Protein AF-A0A2S2PN43-F1 (afdb_monomer_lite)

Sequence (149 aa):
ACEKRSERAWRSDVCSSDSLYLKQSNGLVVVVMGSSSDESFGKKIANYTQNVMGINTEIRIGSAHKSTEFVLKMIDKYEGLSVPVVIIAVAGRSNGLGPVIAGYTNLPVINCPPLNATNVNMDIWSSLNVPSGNKKYFNIIYLYCIHVI

InterPro domains:
  IPR000031 PurE domain [PF00731] (29-133)
  IPR000031 PurE domain [SM01001] (27-148)

Structure (mmCIF, N/CA/C/O backbone):
data_AF-A0A2S2PN43-F1
#
_entry.id   AF-A0A2S2PN43-F1
#
loop_
_atom_site.group_PDB
_atom_site.id
_atom_site.type_symbol
_atom_site.label_atom_id
_atom_site.label_alt_id
_atom_site.label_comp_id
_atom_site.label_asym_id
_atom_site.label_entity_id
_atom_site.label_seq_id
_atom_site.pdbx_PDB_ins_code
_atom_site.Cartn_x
_atom_site.Cartn_y
_atom_site.Cartn_z
_atom_site.occupancy
_atom_site.B_iso_or_equiv
_atom_site.auth_seq_id
_atom_site.auth_comp_id
_atom_site.auth_asym_id
_atom_site.auth_atom_id
_atom_site.pdbx_PDB_model_num
ATOM 1 N N . ALA A 1 1 ? -40.778 24.380 16.908 1.00 32.25 1 ALA A N 1
ATOM 2 C CA . ALA A 1 1 ? -41.470 24.360 15.605 1.00 32.25 1 ALA A CA 1
ATOM 3 C C . ALA A 1 1 ? -40.521 24.922 14.555 1.00 32.25 1 ALA A C 1
ATOM 5 O O . ALA A 1 1 ? -39.752 25.818 14.870 1.00 32.25 1 ALA A O 1
ATOM 6 N N . CYS A 1 2 ? -40.498 24.301 13.381 1.00 31.81 2 CYS A N 1
ATOM 7 C CA . CYS A 1 2 ? -39.583 24.561 12.272 1.00 31.81 2 CYS A CA 1
ATOM 8 C C . CYS A 1 2 ? -39.928 25.891 11.575 1.00 31.81 2 CYS A C 1
ATOM 10 O O . CYS A 1 2 ? -41.084 26.073 11.205 1.00 31.81 2 CYS A O 1
ATOM 12 N N . GLU A 1 3 ? -38.955 26.781 11.348 1.00 29.77 3 GLU A N 1
ATOM 13 C CA . GLU A 1 3 ? -39.144 27.961 10.491 1.00 29.77 3 GLU A CA 1
ATOM 14 C C . GLU A 1 3 ? -38.057 28.001 9.399 1.00 29.77 3 GLU A C 1
ATOM 16 O O . GLU A 1 3 ? -36.893 28.306 9.634 1.00 29.77 3 GLU A O 1
ATOM 21 N N . LYS A 1 4 ? -38.495 27.575 8.209 1.00 32.41 4 LYS A N 1
ATOM 22 C CA . LYS A 1 4 ? -38.185 28.044 6.847 1.00 32.41 4 LYS A CA 1
ATOM 23 C C . LYS A 1 4 ? -36.754 28.514 6.542 1.00 32.41 4 LYS A C 1
ATOM 25 O O . LYS A 1 4 ? -36.361 29.644 6.807 1.00 32.41 4 LYS A O 1
ATOM 30 N N . ARG A 1 5 ? -36.043 27.666 5.794 1.00 30.25 5 ARG A N 1
ATOM 31 C CA . ARG A 1 5 ? -34.829 27.994 5.039 1.00 30.25 5 ARG A CA 1
ATOM 32 C C . ARG A 1 5 ? -35.227 28.430 3.624 1.00 30.25 5 ARG A C 1
ATOM 34 O O . ARG A 1 5 ? -35.659 27.593 2.837 1.00 30.25 5 ARG A O 1
ATOM 41 N N . SER A 1 6 ? -35.094 29.719 3.310 1.00 34.12 6 SER A N 1
ATOM 42 C CA . SER A 1 6 ? -35.079 30.224 1.930 1.00 34.12 6 SER A CA 1
ATOM 43 C C . SER A 1 6 ? -33.637 30.431 1.468 1.00 34.12 6 SER A C 1
ATOM 45 O O . SER A 1 6 ? -32.796 30.925 2.214 1.00 34.12 6 SER A O 1
ATOM 47 N N . GLU A 1 7 ? -33.365 30.005 0.243 1.00 38.56 7 GLU A N 1
ATOM 48 C CA . GLU A 1 7 ? -32.060 29.949 -0.412 1.00 38.56 7 GLU A CA 1
ATOM 49 C C . GLU A 1 7 ? -31.448 31.328 -0.736 1.00 38.56 7 GLU A C 1
ATOM 51 O O . GLU A 1 7 ? -32.171 32.308 -0.898 1.00 38.56 7 GLU A O 1
ATOM 56 N N . ARG A 1 8 ? -30.124 31.308 -0.986 1.00 31.19 8 ARG A N 1
ATOM 57 C CA . ARG A 1 8 ? -29.219 32.336 -1.561 1.00 31.19 8 ARG A CA 1
ATOM 58 C C . ARG A 1 8 ? -28.479 33.257 -0.585 1.00 31.19 8 ARG A C 1
ATOM 60 O O . ARG A 1 8 ? -28.935 34.345 -0.268 1.00 31.19 8 ARG A O 1
ATOM 67 N N . ALA A 1 9 ? -27.228 32.884 -0.311 1.00 26.98 9 ALA A N 1
ATOM 68 C CA . ALA A 1 9 ? -26.113 33.825 -0.194 1.00 26.98 9 ALA A CA 1
ATOM 69 C C . ALA A 1 9 ? -24.792 33.096 -0.509 1.00 26.98 9 ALA A C 1
ATOM 71 O O . ALA A 1 9 ? -24.084 32.628 0.373 1.00 26.98 9 ALA A O 1
ATOM 72 N N . TRP A 1 10 ? -24.469 32.958 -1.798 1.00 35.00 10 TRP A N 1
ATOM 73 C CA . TRP A 1 10 ? -23.080 32.768 -2.217 1.00 35.00 10 TRP A CA 1
ATOM 74 C C . TRP A 1 10 ? -22.428 34.150 -2.236 1.00 35.00 10 TRP A C 1
ATOM 76 O O . TRP A 1 10 ? -22.659 34.895 -3.188 1.00 35.00 10 TRP A O 1
ATOM 86 N N . ARG A 1 11 ? -21.653 34.488 -1.199 1.00 31.52 11 ARG A N 1
ATOM 87 C CA . ARG A 1 11 ? -20.368 35.222 -1.246 1.00 31.52 11 ARG A CA 1
ATOM 88 C C . ARG A 1 11 ? -20.049 35.862 0.104 1.00 31.52 11 ARG A C 1
ATOM 90 O O . ARG A 1 11 ? -20.924 36.410 0.756 1.00 31.52 11 ARG A O 1
ATOM 97 N N . SER A 1 12 ? -18.746 35.815 0.390 1.00 35.00 12 SER A N 1
ATOM 98 C CA . SER A 1 12 ? -17.986 36.552 1.400 1.00 35.00 12 SER A CA 1
ATOM 99 C C . SER A 1 12 ? -18.338 36.290 2.858 1.00 35.00 12 SER A C 1
ATOM 101 O O . SER A 1 12 ? -18.968 37.131 3.473 1.00 35.00 12 SER A O 1
ATOM 103 N N . ASP A 1 13 ? -17.777 35.213 3.410 1.00 33.16 13 ASP A N 1
ATOM 104 C CA . ASP A 1 13 ? -17.256 35.241 4.777 1.00 33.16 13 ASP A CA 1
ATOM 105 C C . ASP A 1 13 ? -15.836 34.665 4.757 1.00 33.16 13 ASP A C 1
ATOM 107 O O . ASP A 1 13 ? -15.599 33.466 4.609 1.00 33.16 13 ASP A O 1
ATOM 111 N N . VAL A 1 14 ? -14.875 35.586 4.788 1.00 42.12 14 VAL A N 1
ATOM 112 C CA . VAL A 1 14 ? -13.455 35.320 4.992 1.00 42.12 14 VAL A CA 1
ATOM 113 C C . VAL A 1 14 ? -13.238 35.151 6.492 1.00 42.12 14 VAL A C 1
ATOM 115 O O . VAL A 1 14 ? -13.543 36.055 7.259 1.00 42.12 14 VAL A O 1
ATOM 118 N N . CYS A 1 15 ? -12.673 34.001 6.857 1.00 38.47 15 CYS A N 1
ATOM 119 C CA . CYS A 1 15 ? -11.931 33.706 8.084 1.00 38.47 15 CYS A CA 1
ATOM 120 C C . CYS A 1 15 ? -12.458 34.288 9.407 1.00 38.47 15 CYS A C 1
ATOM 122 O O . CYS A 1 15 ? -11.991 35.323 9.879 1.00 38.47 15 CYS A O 1
ATOM 124 N N . SER A 1 16 ? -13.251 33.484 10.109 1.00 34.38 16 SER A N 1
ATOM 125 C CA . SER A 1 16 ? -13.383 33.539 11.567 1.00 34.38 16 SER A CA 1
ATOM 126 C C . SER A 1 16 ? -13.415 32.117 12.135 1.00 34.38 16 SER A C 1
ATOM 128 O O . SER A 1 16 ? -14.437 31.449 12.150 1.00 34.38 16 SER A O 1
ATOM 130 N N . SER A 1 17 ? -12.231 31.644 12.534 1.00 42.25 17 SER A N 1
ATOM 131 C CA . SER A 1 17 ? -11.981 30.845 13.745 1.00 42.25 17 SER A CA 1
ATOM 132 C C . SER A 1 17 ? -13.038 29.826 14.211 1.00 42.25 17 SER A C 1
ATOM 134 O O . SER A 1 17 ? -13.335 29.784 15.398 1.00 42.25 17 SER A O 1
ATOM 136 N N . ASP A 1 18 ? -13.518 28.946 13.337 1.00 39.81 18 ASP A N 1
ATOM 137 C CA . ASP A 1 18 ? -14.092 27.661 13.746 1.00 39.81 18 ASP A CA 1
ATOM 138 C C . ASP A 1 18 ? -13.109 26.564 13.345 1.00 39.81 18 ASP A C 1
ATOM 140 O O . ASP A 1 18 ? -13.154 25.982 12.261 1.00 39.81 18 ASP A O 1
ATOM 144 N N . SER A 1 19 ? -12.153 26.328 14.244 1.00 44.25 19 SER A N 1
ATOM 145 C CA . SER A 1 19 ? -11.337 25.121 14.269 1.00 44.25 19 SER A CA 1
ATOM 146 C C . SER A 1 19 ? -12.283 23.925 14.337 1.00 44.25 19 SER A C 1
ATOM 148 O O . SER A 1 19 ? -12.674 23.495 15.422 1.00 44.25 19 SER A O 1
ATOM 150 N N . LEU A 1 20 ? -12.660 23.391 13.175 1.00 46.00 20 L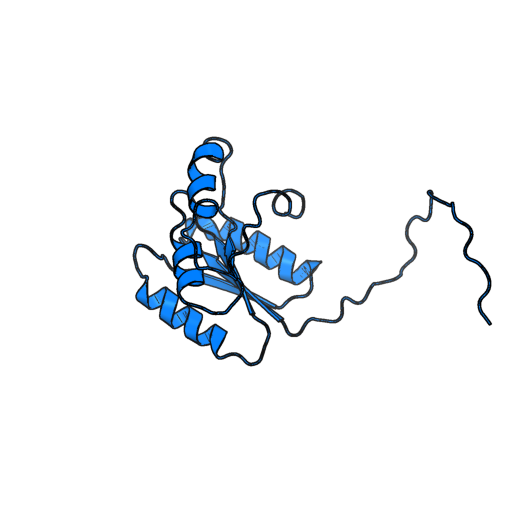EU A N 1
ATOM 151 C CA . LEU A 1 20 ? -13.211 22.052 13.032 1.00 46.00 20 LEU A CA 1
ATOM 152 C C . LEU A 1 20 ? -12.179 21.093 13.628 1.00 46.00 20 LEU A C 1
ATOM 154 O O . LEU A 1 20 ? -11.253 20.655 12.951 1.00 46.00 20 LEU A O 1
ATOM 158 N N . TYR A 1 21 ? -12.319 20.811 14.922 1.00 47.41 21 TYR A N 1
ATOM 159 C CA . TYR A 1 21 ? -11.669 19.695 15.585 1.00 47.41 21 TYR A CA 1
ATOM 160 C C . TYR A 1 21 ? -12.091 18.443 14.815 1.00 47.41 21 TYR A C 1
ATOM 162 O O . TYR A 1 21 ? -13.157 17.876 15.066 1.00 47.41 21 TYR A O 1
ATOM 170 N N . LEU A 1 22 ? -11.288 18.039 13.828 1.00 51.56 22 LEU A N 1
ATOM 171 C CA . LEU A 1 22 ? -11.398 16.728 13.214 1.00 51.56 22 LEU A CA 1
ATOM 172 C C . LEU A 1 22 ? -11.205 15.739 14.356 1.00 51.56 22 LEU A C 1
ATOM 174 O O . LEU A 1 22 ? -10.103 15.569 14.874 1.00 51.56 22 LEU A O 1
ATOM 178 N N . LYS A 1 23 ? -12.319 15.168 14.821 1.00 52.41 23 LYS A N 1
ATOM 179 C CA . LYS A 1 23 ? -12.342 14.131 15.845 1.00 52.41 23 LYS A CA 1
ATOM 180 C C . LYS A 1 23 ? -11.318 13.081 15.434 1.00 52.41 23 LYS A C 1
ATOM 182 O O . LYS A 1 23 ? -11.511 12.433 14.408 1.00 52.41 23 LYS A O 1
ATOM 187 N N . GLN A 1 24 ? -10.243 12.956 16.211 1.00 57.88 24 GLN A N 1
ATOM 188 C CA . GLN A 1 24 ? -9.132 12.073 15.887 1.00 57.88 24 GLN A CA 1
ATOM 189 C C . GLN A 1 24 ? -9.682 10.669 15.646 1.00 57.88 24 GLN A C 1
ATOM 191 O O . GLN A 1 24 ? -10.253 10.039 16.542 1.00 57.88 24 GLN A O 1
ATOM 196 N N . SER A 1 25 ? -9.627 10.230 14.392 1.00 63.50 25 SER A N 1
ATOM 197 C CA . SER A 1 25 ? -10.202 8.947 14.022 1.00 63.50 25 SER A CA 1
ATOM 198 C C . SER A 1 25 ? -9.309 7.849 14.590 1.00 63.50 25 SER A C 1
ATOM 200 O O . SER A 1 25 ? -8.092 7.900 14.437 1.00 63.50 25 SER A O 1
ATOM 202 N N . ASN A 1 26 ? -9.901 6.837 15.223 1.00 81.69 26 ASN A N 1
ATOM 203 C CA . ASN A 1 26 ? -9.167 5.668 15.717 1.00 81.69 26 ASN A CA 1
ATOM 204 C C . ASN A 1 26 ? -8.777 4.706 14.573 1.00 81.69 26 ASN A C 1
ATOM 206 O O . ASN A 1 26 ? -8.723 3.498 14.773 1.00 81.69 26 ASN A O 1
ATOM 210 N N . GLY A 1 27 ? -8.628 5.227 13.352 1.00 87.25 27 GLY A N 1
ATOM 211 C CA . GLY A 1 27 ? -8.280 4.474 12.156 1.00 87.25 27 GLY A CA 1
ATOM 212 C C . GLY A 1 27 ? -6.778 4.502 11.892 1.00 87.25 27 GLY A C 1
ATOM 213 O O . GLY A 1 27 ? -6.061 5.380 12.377 1.00 87.25 27 GLY A O 1
ATOM 214 N N . LEU A 1 28 ? -6.319 3.538 11.102 1.00 92.56 28 LEU A N 1
ATOM 215 C CA . LEU A 1 28 ? -4.930 3.397 10.690 1.00 92.56 28 LEU A CA 1
ATOM 216 C C . LEU A 1 28 ? -4.841 3.345 9.166 1.00 92.56 28 LEU A C 1
ATOM 218 O O . LEU A 1 28 ? -5.521 2.557 8.511 1.00 92.56 28 LEU A O 1
ATOM 222 N N . VAL A 1 29 ? -3.953 4.152 8.603 1.00 94.06 29 VAL A N 1
ATOM 223 C CA . VAL A 1 29 ? -3.549 4.053 7.202 1.00 94.06 29 VAL A CA 1
ATOM 224 C C . VAL A 1 29 ? -2.177 3.400 7.134 1.00 94.06 29 VAL A C 1
ATOM 226 O O . VAL A 1 29 ? -1.244 3.803 7.824 1.00 94.06 29 VAL A O 1
ATOM 229 N N . VAL A 1 30 ? -2.034 2.382 6.294 1.00 95.19 30 VAL A N 1
ATOM 230 C CA . VAL A 1 30 ? -0.756 1.700 6.071 1.00 95.19 30 VAL A CA 1
ATOM 231 C C . VAL A 1 30 ? -0.334 1.929 4.632 1.00 95.19 30 VAL A C 1
ATOM 233 O O . VAL A 1 30 ? -0.928 1.385 3.704 1.00 95.19 30 VAL A O 1
ATOM 236 N N . VAL A 1 31 ? 0.707 2.730 4.440 1.00 94.75 31 VAL A N 1
ATOM 237 C CA . VAL A 1 31 ? 1.311 2.974 3.131 1.00 94.75 31 VAL A CA 1
ATOM 238 C C . VAL A 1 31 ? 2.348 1.888 2.871 1.00 94.75 31 VAL A C 1
ATOM 240 O O . VAL A 1 31 ? 3.399 1.861 3.511 1.00 94.75 31 VAL A O 1
ATOM 243 N N . VAL A 1 32 ? 2.066 0.984 1.936 1.00 94.94 32 VAL A N 1
ATOM 244 C CA . VAL A 1 32 ? 2.967 -0.106 1.544 1.00 94.94 32 VAL A CA 1
ATOM 245 C C . VAL A 1 32 ? 3.615 0.246 0.215 1.00 94.94 32 VAL A C 1
ATOM 247 O O . VAL A 1 32 ? 2.936 0.397 -0.797 1.00 94.94 32 VAL A O 1
ATOM 250 N N . MET A 1 33 ? 4.937 0.365 0.216 1.00 94.50 33 MET A N 1
ATOM 251 C CA . MET A 1 33 ? 5.728 0.755 -0.947 1.00 94.50 33 MET A CA 1
ATOM 252 C C . MET A 1 33 ? 6.461 -0.449 -1.536 1.00 94.50 33 MET A C 1
ATOM 254 O O . MET A 1 33 ? 7.072 -1.231 -0.805 1.00 94.50 33 MET A O 1
ATOM 258 N N . GLY A 1 34 ? 6.447 -0.582 -2.862 1.00 90.06 34 GLY A N 1
ATOM 259 C CA . GLY A 1 34 ? 7.120 -1.677 -3.567 1.00 90.06 34 GLY A CA 1
ATOM 260 C C . GLY A 1 34 ? 8.651 -1.599 -3.534 1.00 90.06 34 GLY A C 1
ATOM 261 O O . GLY A 1 34 ? 9.325 -2.623 -3.681 1.00 90.06 34 GLY A O 1
ATOM 262 N N . SER A 1 35 ? 9.197 -0.396 -3.352 1.00 89.00 35 SER A N 1
ATOM 263 C CA . SER A 1 35 ? 10.628 -0.092 -3.381 1.00 89.00 35 SER A CA 1
ATOM 264 C C . SER A 1 35 ? 10.953 1.083 -2.454 1.00 89.00 35 SER A C 1
ATOM 266 O O . SER A 1 35 ? 10.108 1.940 -2.204 1.00 89.00 35 SER A O 1
ATOM 268 N N . SER A 1 36 ? 12.199 1.169 -1.981 1.00 89.81 36 SER A N 1
ATOM 269 C CA . SER A 1 36 ? 12.696 2.343 -1.247 1.00 89.81 36 SER A CA 1
ATOM 270 C C . SER A 1 36 ? 12.777 3.598 -2.120 1.00 89.81 36 SER A C 1
ATOM 272 O O . SER A 1 36 ? 12.706 4.709 -1.609 1.00 89.81 36 SER A O 1
ATOM 274 N N . SER A 1 37 ? 12.856 3.446 -3.446 1.00 88.56 37 SER A N 1
ATOM 275 C CA . SER A 1 37 ? 12.801 4.577 -4.385 1.00 88.56 37 SER A CA 1
ATOM 276 C C . SER A 1 37 ? 11.500 5.381 -4.285 1.00 88.56 37 SER A C 1
ATOM 278 O O . SER A 1 37 ? 11.490 6.567 -4.607 1.00 88.56 37 SER A O 1
ATOM 280 N N . ASP A 1 38 ? 10.422 4.752 -3.811 1.00 88.56 38 ASP A N 1
ATOM 281 C CA . ASP A 1 38 ? 9.094 5.359 -3.703 1.00 88.56 38 ASP A CA 1
ATOM 282 C C . ASP A 1 38 ? 8.883 6.081 -2.355 1.00 88.56 38 ASP A C 1
ATOM 284 O O . ASP A 1 38 ? 7.827 6.666 -2.115 1.00 88.56 38 ASP A O 1
ATOM 288 N N . GLU A 1 39 ? 9.893 6.096 -1.476 1.00 90.06 39 GLU A N 1
ATOM 289 C CA . GLU A 1 39 ? 9.812 6.657 -0.120 1.00 90.06 39 GLU A CA 1
ATOM 290 C C . GLU A 1 39 ? 9.421 8.138 -0.105 1.00 90.06 39 GLU A C 1
ATOM 292 O O . GLU A 1 39 ? 8.626 8.567 0.732 1.00 90.06 39 GLU A O 1
ATOM 297 N N . SER A 1 40 ? 9.934 8.925 -1.052 1.00 90.38 40 SER A N 1
ATOM 298 C CA . SER A 1 40 ? 9.579 10.345 -1.171 1.00 90.38 40 SER A CA 1
ATOM 299 C C . SER A 1 40 ? 8.084 10.550 -1.447 1.00 90.38 40 SER A C 1
ATOM 301 O O . SER A 1 40 ? 7.479 11.482 -0.918 1.00 90.38 40 SER A O 1
ATOM 303 N N . PHE A 1 41 ? 7.475 9.657 -2.229 1.00 89.69 41 PHE A N 1
ATOM 304 C CA . PHE A 1 41 ? 6.053 9.679 -2.548 1.00 89.69 41 PHE A CA 1
ATOM 305 C C . PHE A 1 41 ? 5.212 9.163 -1.374 1.00 89.69 41 PHE A C 1
ATOM 307 O O . PHE A 1 41 ? 4.264 9.827 -0.956 1.00 89.69 41 PHE A O 1
ATOM 314 N N . GLY A 1 42 ? 5.612 8.046 -0.758 1.00 89.94 42 GLY A N 1
ATOM 315 C CA . GLY A 1 42 ? 4.934 7.514 0.427 1.00 89.94 42 GLY A CA 1
ATOM 316 C C . GLY A 1 42 ? 4.944 8.480 1.616 1.00 89.94 42 GLY A C 1
ATOM 317 O O . GLY A 1 42 ? 3.933 8.618 2.305 1.00 89.94 42 GLY A O 1
ATOM 318 N N . LYS A 1 43 ? 6.037 9.228 1.821 1.00 91.75 43 LYS A N 1
ATOM 319 C CA . LYS A 1 43 ? 6.118 10.269 2.862 1.00 91.75 43 LYS A CA 1
ATOM 320 C C . LYS A 1 43 ? 5.147 11.421 2.634 1.00 91.75 43 LYS A C 1
ATOM 322 O O . LYS A 1 43 ? 4.614 11.942 3.607 1.00 91.75 43 LYS A O 1
ATOM 327 N N . LYS A 1 44 ? 4.895 11.813 1.382 1.00 90.56 44 LYS A N 1
ATOM 328 C CA . LYS A 1 44 ? 3.901 12.850 1.060 1.00 90.56 44 LYS A CA 1
ATOM 329 C C . LYS A 1 44 ? 2.494 12.400 1.449 1.00 90.56 44 LYS A C 1
ATOM 331 O O . LYS A 1 44 ? 1.784 13.144 2.118 1.00 90.56 44 LYS A O 1
ATOM 336 N N . ILE A 1 45 ? 2.143 11.154 1.122 1.00 89.12 45 ILE A N 1
ATOM 337 C CA . ILE A 1 45 ? 0.867 10.541 1.519 1.00 89.12 45 ILE A CA 1
ATOM 338 C C . ILE A 1 45 ? 0.747 10.487 3.045 1.00 89.12 45 ILE A C 1
ATOM 340 O O . ILE A 1 45 ? -0.275 10.895 3.596 1.00 89.12 45 ILE A O 1
ATOM 344 N N . ALA A 1 46 ? 1.789 10.017 3.733 1.00 89.94 46 ALA A N 1
ATOM 345 C CA . ALA A 1 46 ? 1.780 9.919 5.189 1.00 89.94 46 ALA A CA 1
ATOM 346 C C . ALA A 1 46 ? 1.657 11.288 5.865 1.00 89.94 46 ALA A C 1
ATOM 348 O O . ALA A 1 46 ? 0.844 11.443 6.770 1.00 89.94 46 ALA A O 1
ATOM 349 N N . ASN A 1 47 ? 2.400 12.288 5.386 1.00 90.00 47 ASN A N 1
ATOM 350 C CA . ASN A 1 47 ? 2.328 13.660 5.881 1.00 90.00 47 ASN A CA 1
ATOM 351 C C . ASN A 1 47 ? 0.912 14.227 5.714 1.00 90.00 47 ASN A C 1
ATOM 353 O O . AS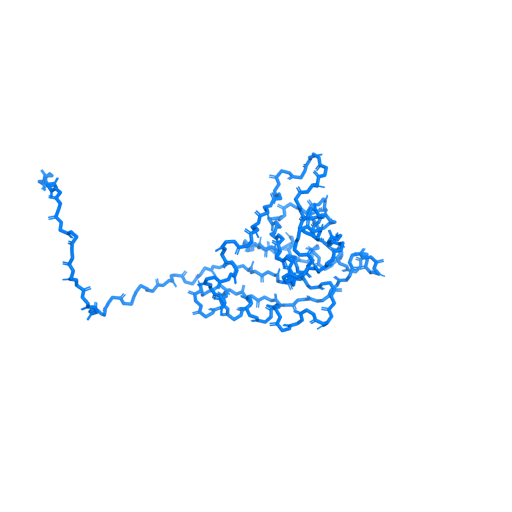N A 1 47 ? 0.332 14.707 6.683 1.00 90.00 47 ASN A O 1
ATOM 357 N N . TYR A 1 48 ? 0.318 14.092 4.526 1.00 87.25 48 TYR A N 1
ATOM 358 C CA . TYR A 1 48 ? -1.044 14.562 4.298 1.00 87.25 48 TYR A CA 1
ATOM 359 C C . TYR A 1 48 ? -2.060 13.868 5.218 1.00 87.25 48 TYR A C 1
ATOM 361 O O . TYR A 1 48 ? -2.886 14.511 5.865 1.00 87.25 48 TYR A O 1
ATOM 369 N N . THR A 1 49 ? -1.966 12.546 5.323 1.00 86.00 49 THR A N 1
ATOM 370 C CA . THR A 1 49 ? -2.898 11.739 6.119 1.00 86.00 49 THR A CA 1
ATOM 371 C C . THR A 1 49 ? -2.791 12.058 7.616 1.00 86.00 49 THR A C 1
ATOM 373 O O . THR A 1 49 ? -3.806 12.189 8.299 1.00 86.00 49 THR A O 1
ATOM 376 N N . GLN A 1 50 ? -1.576 12.262 8.126 1.00 86.94 50 GLN A N 1
ATOM 377 C CA . GLN A 1 50 ? -1.345 12.612 9.529 1.00 86.94 50 GLN A CA 1
ATOM 378 C C . GLN A 1 50 ? -1.724 14.065 9.834 1.00 86.94 50 GLN A C 1
ATOM 380 O O . GLN A 1 50 ? -2.459 14.314 10.785 1.00 86.94 50 GLN A O 1
ATOM 385 N N . ASN A 1 51 ? -1.254 15.022 9.031 1.00 84.06 51 ASN A N 1
ATOM 386 C CA . ASN A 1 51 ? -1.343 16.446 9.365 1.00 84.06 51 ASN A CA 1
ATOM 387 C C . ASN A 1 51 ? -2.637 17.109 8.891 1.00 84.06 51 ASN A C 1
ATOM 389 O O . ASN A 1 51 ? -3.094 18.056 9.524 1.00 84.06 51 ASN A O 1
ATOM 393 N N . VAL A 1 52 ? -3.228 16.633 7.791 1.00 81.25 52 VAL A N 1
ATOM 394 C CA . VAL A 1 52 ? -4.459 17.217 7.240 1.00 81.25 52 VAL A CA 1
ATOM 395 C C . VAL A 1 52 ? -5.682 16.406 7.641 1.00 81.25 52 VAL A C 1
ATOM 397 O O . VAL A 1 52 ? -6.688 16.985 8.039 1.00 81.25 52 VAL A O 1
ATOM 400 N N . MET A 1 53 ? -5.606 15.073 7.573 1.00 80.06 53 MET A N 1
ATOM 401 C CA . MET A 1 53 ? -6.739 14.220 7.954 1.00 80.06 53 MET A CA 1
ATOM 402 C C . MET A 1 53 ? -6.746 13.832 9.444 1.00 80.06 53 MET A C 1
ATOM 404 O O . MET A 1 53 ? -7.779 13.386 9.943 1.00 80.06 53 MET A O 1
ATOM 408 N N . GLY A 1 54 ? -5.625 13.974 10.163 1.00 83.69 54 GLY A N 1
ATOM 409 C CA . GLY A 1 54 ? -5.525 13.593 11.577 1.00 83.69 54 GLY A CA 1
ATOM 410 C C . GLY A 1 54 ? -5.572 12.079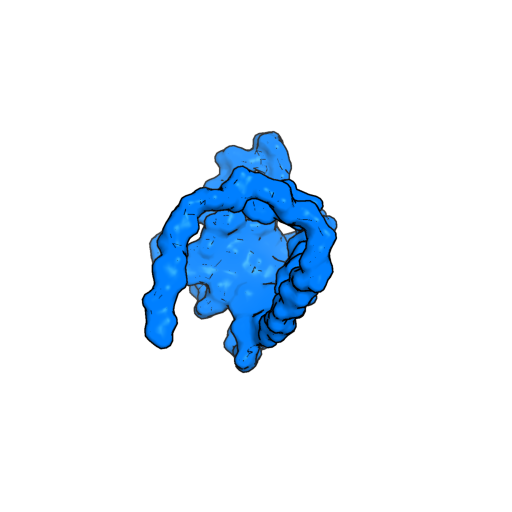 11.827 1.00 83.69 54 GLY A C 1
ATOM 411 O O . GLY A 1 54 ? -5.962 11.654 12.918 1.00 83.69 54 GLY A O 1
ATOM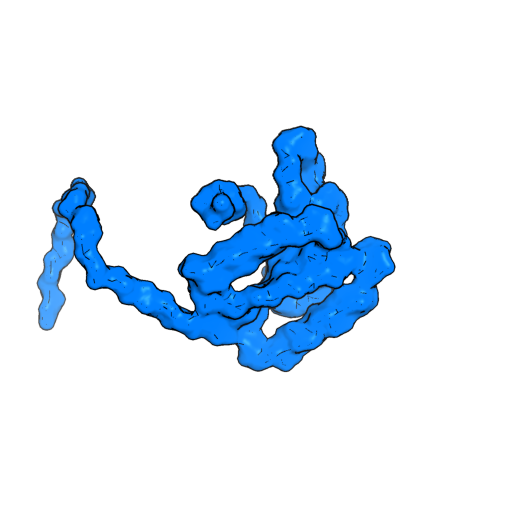 412 N N . ILE A 1 55 ? -5.228 11.258 10.826 1.00 87.12 55 ILE A N 1
ATOM 413 C CA . ILE A 1 55 ? -5.302 9.789 10.890 1.00 87.12 55 ILE A CA 1
ATOM 414 C C . ILE A 1 55 ? -3.904 9.204 11.111 1.00 87.12 55 ILE A C 1
ATOM 416 O O . ILE A 1 55 ? -2.933 9.594 10.453 1.00 87.12 55 ILE A O 1
ATOM 420 N N . ASN A 1 56 ? -3.796 8.224 12.011 1.00 90.94 56 ASN A N 1
ATOM 421 C CA . ASN A 1 56 ? -2.537 7.521 12.244 1.00 90.94 56 ASN A CA 1
ATOM 422 C C . ASN A 1 56 ? -2.079 6.841 10.955 1.00 90.94 56 ASN A C 1
ATOM 424 O O . ASN A 1 56 ? -2.860 6.156 10.297 1.00 90.94 56 ASN A O 1
ATOM 428 N N . THR A 1 57 ? -0.812 7.033 10.594 1.00 92.31 57 THR A N 1
ATOM 429 C CA . THR A 1 57 ? -0.263 6.483 9.352 1.00 92.31 57 THR A CA 1
ATOM 430 C C . THR A 1 57 ? 1.075 5.809 9.588 1.00 92.31 57 THR A C 1
ATOM 432 O O . THR A 1 57 ? 1.966 6.411 10.184 1.00 92.31 57 THR A O 1
ATOM 435 N N . GLU A 1 58 ? 1.226 4.593 9.073 1.00 94.94 58 GLU A N 1
ATOM 436 C CA . GLU A 1 58 ? 2.483 3.847 9.036 1.00 94.94 58 GLU A CA 1
ATOM 437 C C . GLU A 1 58 ? 2.993 3.704 7.602 1.00 94.94 58 GLU A C 1
ATOM 439 O O . GLU A 1 58 ? 2.212 3.574 6.660 1.00 94.94 58 GLU A O 1
ATOM 444 N N . ILE A 1 59 ? 4.316 3.676 7.440 1.00 95.06 59 ILE A N 1
ATOM 445 C CA . ILE A 1 59 ? 4.973 3.404 6.159 1.00 95.06 59 ILE A CA 1
ATOM 446 C C . ILE A 1 59 ? 5.693 2.062 6.250 1.00 95.06 59 ILE A C 1
ATOM 448 O O . ILE A 1 59 ? 6.433 1.796 7.200 1.00 95.06 59 ILE A O 1
ATOM 452 N N . ARG A 1 60 ? 5.505 1.220 5.236 1.00 95.94 60 ARG A N 1
ATOM 453 C CA . ARG A 1 60 ? 6.146 -0.086 5.095 1.00 95.94 60 ARG A CA 1
ATOM 454 C C . ARG A 1 60 ? 6.713 -0.254 3.694 1.00 95.94 60 ARG A C 1
ATOM 456 O O . ARG A 1 60 ? 6.210 0.319 2.734 1.00 95.94 60 ARG A O 1
ATOM 463 N N . ILE A 1 61 ? 7.753 -1.073 3.578 1.00 94.00 61 ILE A N 1
ATOM 464 C CA . ILE A 1 61 ? 8.377 -1.418 2.299 1.00 94.00 61 ILE A CA 1
ATOM 465 C C . ILE A 1 61 ? 8.268 -2.927 2.110 1.00 94.00 61 ILE A C 1
ATOM 467 O O . ILE A 1 61 ? 8.650 -3.692 2.994 1.00 94.00 61 ILE A O 1
ATOM 471 N N . GLY A 1 62 ? 7.753 -3.354 0.961 1.00 92.12 62 GLY A N 1
ATOM 472 C CA . GLY A 1 62 ? 7.602 -4.759 0.612 1.00 92.12 62 GLY A CA 1
ATOM 473 C C . GLY A 1 62 ? 7.272 -4.934 -0.866 1.00 92.12 62 GLY A C 1
ATOM 474 O O . GLY A 1 62 ? 6.363 -4.300 -1.394 1.00 92.12 62 GLY A O 1
ATOM 475 N N . SER A 1 63 ? 8.016 -5.803 -1.551 1.00 89.94 63 SER A N 1
ATOM 476 C CA . SER A 1 63 ? 7.856 -6.019 -2.987 1.00 89.94 63 SER A CA 1
ATOM 477 C C . SER A 1 63 ? 7.024 -7.265 -3.251 1.00 89.94 63 SER A C 1
ATOM 479 O O . SER A 1 63 ? 7.447 -8.373 -2.930 1.00 89.94 63 SER A O 1
ATOM 481 N N . ALA A 1 64 ? 5.891 -7.110 -3.935 1.00 88.44 64 ALA A N 1
ATOM 482 C CA . ALA A 1 64 ? 5.067 -8.250 -4.333 1.00 88.44 64 ALA A CA 1
ATOM 483 C C . ALA A 1 64 ? 5.760 -9.203 -5.322 1.00 88.44 64 ALA A C 1
ATOM 485 O O . ALA A 1 64 ? 5.373 -10.362 -5.395 1.00 88.44 64 ALA A O 1
ATOM 486 N N . HIS A 1 65 ? 6.786 -8.750 -6.051 1.00 87.25 65 HIS A N 1
ATOM 487 C CA . HIS A 1 65 ? 7.524 -9.586 -7.007 1.00 87.25 65 HIS A CA 1
ATOM 488 C C . HIS A 1 65 ? 8.769 -10.253 -6.411 1.00 87.25 65 HIS A C 1
ATOM 490 O O . HIS A 1 65 ? 9.210 -11.274 -6.927 1.00 87.25 65 HIS A O 1
ATOM 496 N N . LYS A 1 66 ? 9.371 -9.672 -5.363 1.00 88.88 66 LYS A N 1
ATOM 497 C CA . LYS A 1 66 ? 10.616 -10.191 -4.762 1.00 88.88 66 LYS A CA 1
ATOM 498 C C . LYS A 1 66 ? 10.395 -10.890 -3.425 1.00 88.88 66 LYS A C 1
ATOM 500 O O . LYS A 1 66 ? 11.183 -11.750 -3.056 1.00 88.88 66 LYS A O 1
ATOM 505 N N . SER A 1 67 ? 9.377 -10.481 -2.675 1.00 89.62 67 SER A N 1
ATOM 506 C CA . SER A 1 67 ? 9.172 -10.898 -1.289 1.00 89.62 67 SER A CA 1
ATOM 507 C C . SER A 1 67 ? 7.687 -10.964 -0.928 1.00 89.62 67 SER A C 1
ATOM 509 O O . SER A 1 67 ? 7.252 -10.433 0.092 1.00 89.62 67 SER A O 1
ATOM 511 N N . THR A 1 68 ? 6.896 -11.643 -1.762 1.00 93.06 68 THR A N 1
ATOM 512 C CA . THR A 1 68 ? 5.441 -11.776 -1.593 1.00 93.06 68 THR A CA 1
ATOM 513 C C . THR A 1 68 ? 5.067 -12.312 -0.212 1.00 93.06 68 THR A C 1
ATOM 515 O O . THR A 1 68 ? 4.266 -11.696 0.477 1.00 93.06 68 THR A O 1
ATOM 518 N N . GLU A 1 69 ? 5.697 -13.400 0.242 1.00 93.81 69 GLU A N 1
ATOM 519 C CA . GLU A 1 69 ? 5.408 -14.015 1.549 1.00 93.81 69 GLU A CA 1
ATOM 520 C C . GLU A 1 69 ? 5.604 -13.034 2.715 1.00 93.81 69 GLU A C 1
ATOM 522 O O . GLU A 1 69 ? 4.805 -12.990 3.649 1.00 93.81 69 GLU A O 1
ATOM 527 N N . PHE A 1 70 ? 6.645 -12.203 2.642 1.00 94.38 70 PHE A N 1
ATOM 528 C CA . PHE A 1 70 ? 6.894 -11.167 3.637 1.00 94.38 70 PHE A CA 1
ATOM 529 C C . PHE A 1 70 ? 5.789 -10.106 3.644 1.00 94.38 70 PHE A C 1
ATOM 531 O O . PHE A 1 70 ? 5.359 -9.685 4.717 1.00 94.38 70 PHE A O 1
ATOM 538 N N . VAL A 1 71 ? 5.311 -9.694 2.463 1.00 94.38 71 VAL A N 1
ATOM 539 C CA . VAL A 1 71 ? 4.183 -8.760 2.344 1.00 94.38 71 VAL A CA 1
ATOM 540 C C . VAL A 1 71 ? 2.931 -9.368 2.971 1.00 94.38 71 VAL A C 1
ATOM 542 O O . VAL A 1 71 ? 2.318 -8.719 3.809 1.00 94.38 71 VAL A O 1
ATOM 545 N N . LEU A 1 72 ? 2.585 -10.617 2.654 1.00 94.38 72 LEU A N 1
ATOM 546 C CA . LEU A 1 72 ? 1.382 -11.262 3.197 1.00 94.38 72 LEU A CA 1
ATOM 547 C C . LEU A 1 72 ? 1.427 -11.369 4.729 1.00 94.38 72 LEU A C 1
ATOM 549 O O . LEU A 1 72 ? 0.515 -10.900 5.405 1.00 94.38 72 LEU A O 1
ATOM 553 N N . LYS A 1 73 ? 2.555 -11.833 5.286 1.00 95.25 73 LYS A N 1
ATOM 554 C CA . LYS A 1 73 ? 2.784 -11.883 6.744 1.00 95.25 73 LYS A CA 1
ATOM 555 C C . LYS A 1 73 ? 2.723 -10.513 7.418 1.00 95.25 73 LYS A C 1
ATOM 557 O O . LYS A 1 73 ? 2.433 -10.411 8.608 1.00 95.25 73 LYS A O 1
ATOM 562 N N . MET A 1 74 ? 3.082 -9.453 6.698 1.00 94.88 74 MET A N 1
ATOM 563 C CA . MET A 1 74 ? 2.945 -8.087 7.192 1.00 94.88 74 MET A CA 1
ATOM 564 C C . MET A 1 74 ? 1.471 -7.672 7.227 1.00 94.88 74 MET A C 1
ATOM 566 O O . MET A 1 74 ? 1.047 -7.090 8.221 1.00 94.88 74 MET A O 1
ATOM 570 N N . ILE A 1 75 ? 0.704 -7.989 6.181 1.00 95.06 75 ILE A N 1
ATOM 571 C CA . ILE A 1 75 ? -0.726 -7.672 6.093 1.00 95.06 75 ILE A CA 1
ATOM 572 C C . ILE A 1 75 ? -1.545 -8.412 7.158 1.00 95.06 75 ILE A C 1
ATOM 574 O O . ILE A 1 75 ? -2.402 -7.784 7.777 1.00 95.06 75 ILE A O 1
ATOM 578 N N . ASP A 1 76 ? -1.216 -9.669 7.473 1.00 94.88 76 ASP A N 1
ATOM 579 C CA . ASP A 1 76 ? -1.876 -10.437 8.547 1.00 94.88 76 ASP A CA 1
ATOM 580 C C . ASP A 1 76 ? -1.879 -9.695 9.891 1.00 94.88 76 ASP A C 1
ATOM 582 O O . ASP A 1 76 ? -2.857 -9.722 10.640 1.00 94.88 76 ASP A O 1
ATOM 586 N N . LYS A 1 77 ? -0.786 -8.983 10.197 1.00 94.62 77 LYS A N 1
ATOM 587 C CA . LYS A 1 77 ? -0.666 -8.213 11.443 1.00 94.62 77 LYS A CA 1
ATOM 588 C C . LYS A 1 77 ? -1.677 -7.077 11.510 1.00 94.62 77 LYS A C 1
ATOM 590 O O . LYS A 1 77 ? -2.132 -6.751 12.599 1.00 94.62 77 LYS A O 1
ATOM 595 N N . TYR A 1 78 ? -1.995 -6.476 10.366 1.00 94.19 78 TYR A N 1
ATOM 596 C CA . TYR A 1 78 ? -2.944 -5.375 10.269 1.00 94.19 78 TYR A CA 1
ATOM 597 C C . TYR A 1 78 ? -4.390 -5.861 10.243 1.00 94.19 78 TYR A C 1
ATOM 599 O O . TYR A 1 78 ? -5.251 -5.210 10.827 1.00 94.19 78 TYR A O 1
ATOM 607 N N . GLU A 1 79 ? -4.659 -7.012 9.624 1.00 90.56 79 GLU A N 1
ATOM 608 C CA . GLU A 1 79 ? -5.996 -7.619 9.625 1.00 90.56 79 GLU A CA 1
ATOM 609 C C . GLU A 1 79 ? -6.413 -8.089 11.029 1.00 90.56 79 GLU A C 1
ATOM 611 O O . GLU A 1 79 ? -7.591 -8.032 11.373 1.00 90.56 79 GLU A O 1
ATOM 616 N N . GLY A 1 80 ? -5.448 -8.468 11.875 1.00 90.25 80 GLY A N 1
ATOM 617 C CA . GLY A 1 80 ? -5.682 -8.823 13.279 1.00 90.25 80 GLY A CA 1
ATOM 618 C C . GLY A 1 80 ? -5.907 -7.643 14.237 1.00 90.25 80 GLY A C 1
ATOM 619 O O . GLY A 1 80 ? -6.126 -7.872 15.428 1.00 90.25 80 GLY A O 1
ATOM 620 N N . LEU A 1 81 ? -5.832 -6.391 13.772 1.00 90.94 81 LEU A N 1
ATOM 621 C CA . LEU A 1 81 ? -6.048 -5.226 14.631 1.00 90.94 81 LEU A CA 1
ATOM 622 C C . LEU A 1 81 ? -7.540 -4.976 14.881 1.00 90.94 81 LEU A C 1
ATOM 624 O O . LEU A 1 81 ? -8.380 -5.125 14.002 1.00 90.94 81 LEU A O 1
ATOM 628 N N . SER A 1 82 ? -7.870 -4.495 16.081 1.00 89.25 82 SER A N 1
ATOM 629 C CA . SER A 1 82 ? -9.235 -4.096 16.456 1.00 89.25 82 SER A CA 1
ATOM 630 C C . SER A 1 82 ? -9.627 -2.691 15.972 1.00 89.25 82 SER A C 1
ATOM 632 O O . SER A 1 82 ? -10.679 -2.175 16.354 1.00 89.25 82 SER A O 1
ATOM 634 N N . VAL A 1 83 ? -8.791 -2.060 15.142 1.00 90.31 83 VAL A N 1
ATOM 635 C CA . VAL A 1 83 ? -9.014 -0.723 14.580 1.00 90.31 83 VAL A CA 1
ATOM 636 C C . VAL A 1 83 ? -9.302 -0.796 13.078 1.00 90.31 83 VAL A C 1
ATOM 638 O O . VAL A 1 83 ? -8.799 -1.697 12.410 1.00 90.31 83 VAL A O 1
ATOM 641 N N . PRO A 1 84 ? -10.072 0.146 12.504 1.00 90.69 84 PRO A N 1
ATOM 642 C CA . PRO A 1 84 ? -10.257 0.215 11.058 1.00 90.69 84 PRO A CA 1
ATOM 643 C C . PRO A 1 84 ? -8.928 0.505 10.352 1.00 90.69 84 PRO A C 1
ATOM 645 O O . PRO A 1 84 ? -8.313 1.542 10.604 1.00 90.69 84 PRO A O 1
ATOM 648 N N . VAL A 1 85 ? -8.506 -0.383 9.450 1.00 92.44 85 VAL A N 1
ATOM 649 C CA . VAL A 1 85 ? -7.270 -0.223 8.673 1.00 92.44 85 VAL A CA 1
ATOM 650 C C . VAL A 1 85 ? -7.579 -0.016 7.193 1.00 92.44 85 VAL A C 1
ATOM 652 O O . VAL A 1 85 ? -8.416 -0.717 6.627 1.00 92.44 85 VAL A O 1
ATOM 655 N N . VAL A 1 86 ? -6.870 0.916 6.556 1.00 92.19 86 VAL A N 1
ATOM 656 C CA . VAL A 1 86 ? -6.850 1.099 5.099 1.00 92.19 86 VAL A CA 1
ATOM 657 C C . VAL A 1 86 ? -5.428 0.935 4.589 1.00 92.19 86 VAL A C 1
ATOM 659 O O . VAL A 1 86 ? -4.497 1.531 5.129 1.00 92.19 86 VAL A O 1
ATOM 662 N N . ILE A 1 87 ? -5.254 0.151 3.528 1.00 92.81 87 ILE A N 1
ATOM 663 C CA . ILE A 1 87 ? -3.948 -0.061 2.905 1.00 92.81 87 ILE A CA 1
ATOM 664 C C . ILE A 1 87 ? -3.837 0.816 1.662 1.00 92.81 87 ILE A C 1
ATOM 666 O O . ILE A 1 87 ? -4.692 0.767 0.781 1.00 92.81 87 ILE A O 1
ATOM 670 N N . ILE A 1 88 ? -2.754 1.581 1.564 1.00 93.00 88 ILE A N 1
ATOM 671 C CA . ILE A 1 88 ? -2.388 2.336 0.367 1.00 93.00 88 ILE A CA 1
ATOM 672 C C . ILE A 1 88 ? -1.184 1.651 -0.273 1.00 93.00 88 ILE A C 1
ATOM 674 O O . ILE A 1 88 ? -0.086 1.667 0.280 1.00 93.00 88 ILE A O 1
ATOM 678 N N . ALA A 1 89 ? -1.383 1.046 -1.440 1.00 92.44 89 ALA A N 1
ATOM 679 C CA . ALA A 1 89 ? -0.333 0.386 -2.201 1.00 92.44 89 ALA A CA 1
ATOM 680 C C . ALA A 1 89 ? 0.331 1.377 -3.166 1.00 92.44 89 ALA A C 1
ATOM 682 O O . ALA A 1 89 ? -0.298 1.879 -4.100 1.00 92.44 89 ALA A O 1
ATOM 683 N N . VAL A 1 90 ? 1.621 1.626 -2.954 1.00 91.12 90 VAL A N 1
ATOM 684 C CA . VAL A 1 90 ? 2.463 2.491 -3.782 1.00 91.12 90 VAL A CA 1
ATOM 685 C C . VAL A 1 90 ? 3.447 1.617 -4.548 1.00 91.12 90 VAL A C 1
ATOM 687 O O . VAL A 1 90 ? 4.437 1.132 -3.999 1.00 91.12 90 VAL A O 1
ATOM 690 N N . ALA A 1 91 ? 3.176 1.394 -5.829 1.00 87.12 91 ALA A N 1
ATOM 691 C CA . ALA A 1 91 ? 4.088 0.685 -6.717 1.00 87.12 91 ALA A CA 1
ATOM 692 C C . ALA A 1 91 ? 4.002 1.267 -8.127 1.00 87.12 91 ALA A C 1
ATOM 694 O O . ALA A 1 91 ? 2.914 1.408 -8.684 1.00 87.12 91 ALA A O 1
ATOM 695 N N . GLY A 1 92 ? 5.154 1.633 -8.689 1.00 80.25 92 GLY A N 1
ATOM 696 C CA . GLY A 1 92 ? 5.251 2.128 -10.062 1.00 80.25 92 GLY A CA 1
ATOM 697 C C . GLY A 1 92 ? 5.335 1.000 -11.095 1.00 80.25 92 GLY A C 1
ATOM 698 O O . GLY A 1 92 ? 5.583 -0.160 -10.754 1.00 80.25 92 GLY A O 1
ATOM 699 N N . ARG A 1 93 ? 5.218 1.364 -12.379 1.00 79.25 93 ARG A N 1
ATOM 700 C CA . ARG A 1 93 ? 5.321 0.448 -13.530 1.00 79.25 93 ARG A CA 1
ATOM 701 C C . ARG A 1 93 ? 4.240 -0.639 -13.497 1.00 79.25 93 ARG A C 1
ATOM 703 O O . ARG A 1 93 ? 3.057 -0.330 -13.451 1.00 79.25 93 ARG A O 1
ATOM 710 N N . SER A 1 94 ? 4.638 -1.910 -13.507 1.00 76.06 94 SER A N 1
ATOM 711 C CA . SER A 1 94 ? 3.732 -3.049 -13.369 1.00 76.06 94 SER A CA 1
ATOM 712 C C . SER A 1 94 ? 3.339 -3.220 -11.900 1.00 76.06 94 SER A C 1
ATOM 714 O O . SER A 1 94 ? 4.016 -3.942 -11.161 1.00 76.06 94 SER A O 1
ATOM 716 N N . ASN A 1 95 ? 2.266 -2.549 -11.469 1.00 79.38 95 ASN A N 1
ATOM 717 C CA . ASN A 1 95 ? 1.775 -2.610 -10.092 1.00 79.38 95 ASN A CA 1
ATOM 718 C C . ASN A 1 95 ? 1.198 -3.999 -9.765 1.00 79.38 95 ASN A C 1
ATOM 720 O O . ASN A 1 95 ? 0.006 -4.248 -9.909 1.00 79.38 95 ASN A O 1
ATOM 724 N N . GLY A 1 96 ? 2.054 -4.900 -9.283 1.00 83.88 96 GLY A N 1
ATOM 725 C CA . GLY A 1 96 ? 1.631 -6.173 -8.697 1.00 83.88 96 GLY A CA 1
ATOM 726 C C . GLY A 1 96 ? 1.267 -6.073 -7.213 1.00 83.88 96 GLY A C 1
ATOM 727 O O . GLY A 1 96 ? 0.629 -6.974 -6.680 1.00 83.88 96 GLY A O 1
ATOM 728 N N . LEU A 1 97 ? 1.645 -4.988 -6.528 1.00 89.62 97 LEU A N 1
ATOM 729 C CA . LEU A 1 97 ? 1.506 -4.877 -5.074 1.00 89.62 97 LEU A CA 1
ATOM 730 C C . LEU A 1 97 ? 0.050 -4.742 -4.638 1.00 89.62 97 LEU A C 1
ATOM 732 O O . LEU A 1 97 ? -0.413 -5.508 -3.795 1.00 89.62 97 LEU A O 1
ATOM 736 N N . GLY A 1 98 ? -0.676 -3.805 -5.241 1.00 89.12 98 GLY A N 1
ATOM 737 C CA . GLY A 1 98 ? -2.091 -3.606 -4.951 1.00 89.12 98 GLY A CA 1
ATOM 738 C C . GLY A 1 98 ? -2.937 -4.853 -5.187 1.00 89.12 98 GLY A C 1
ATOM 739 O O . GLY A 1 98 ? -3.625 -5.286 -4.263 1.00 89.12 98 GLY A O 1
ATOM 740 N N . PRO A 1 99 ? -2.904 -5.449 -6.399 1.00 88.62 99 PRO A N 1
ATOM 741 C CA . PRO A 1 99 ? -3.697 -6.637 -6.707 1.00 88.62 99 PRO A CA 1
ATOM 742 C C . PRO A 1 99 ? -3.405 -7.819 -5.778 1.00 88.62 99 PRO A C 1
ATOM 744 O O . PRO A 1 99 ? -4.340 -8.478 -5.331 1.00 88.62 99 PRO A O 1
ATOM 747 N N . VAL A 1 100 ? -2.129 -8.064 -5.454 1.00 91.38 100 VAL A N 1
ATOM 748 C CA . VAL A 1 100 ? -1.731 -9.158 -4.553 1.00 91.38 100 VAL A CA 1
ATOM 749 C C . VAL A 1 100 ? -2.300 -8.956 -3.155 1.00 91.38 100 VAL A C 1
ATOM 751 O O . VAL A 1 100 ? -2.882 -9.884 -2.601 1.00 91.38 100 VAL A O 1
ATOM 754 N N . ILE A 1 101 ? -2.171 -7.751 -2.595 1.00 91.44 101 ILE A N 1
ATOM 755 C CA . ILE A 1 101 ? -2.704 -7.466 -1.260 1.00 91.44 101 ILE A CA 1
ATOM 756 C C . ILE A 1 101 ? -4.226 -7.610 -1.271 1.00 91.44 101 ILE A C 1
ATOM 758 O O . ILE A 1 101 ? -4.783 -8.295 -0.422 1.00 91.44 101 ILE A O 1
ATOM 762 N N . ALA A 1 102 ? -4.905 -7.028 -2.256 1.00 89.12 102 ALA A N 1
ATOM 763 C CA . ALA A 1 102 ? -6.363 -7.043 -2.307 1.00 89.12 102 ALA A CA 1
ATOM 764 C C . ALA A 1 102 ? -6.991 -8.412 -2.562 1.00 89.12 102 ALA A C 1
ATOM 766 O O . ALA A 1 102 ? -8.126 -8.638 -2.153 1.00 89.12 102 ALA A O 1
ATOM 767 N N . GLY A 1 103 ? -6.280 -9.303 -3.253 1.00 87.81 103 GLY A N 1
ATOM 768 C CA . GLY A 1 103 ? -6.700 -10.695 -3.389 1.00 87.81 103 GLY A CA 1
ATOM 769 C C . GLY A 1 103 ? -6.504 -11.503 -2.103 1.00 87.81 103 GLY A C 1
ATOM 770 O O . GLY A 1 103 ? -7.119 -12.555 -1.956 1.00 87.81 103 GLY A O 1
ATOM 771 N N . TYR A 1 104 ? -5.658 -11.027 -1.186 1.00 90.94 104 TYR A N 1
ATOM 772 C CA . TYR A 1 104 ? -5.311 -11.724 0.049 1.00 90.94 104 TYR A CA 1
ATOM 773 C C . TYR A 1 104 ? -6.141 -11.277 1.259 1.00 90.94 104 TYR A C 1
ATOM 775 O O . TYR A 1 104 ? -6.594 -12.123 2.023 1.00 90.94 104 TYR A O 1
ATOM 783 N N . THR A 1 105 ? -6.349 -9.969 1.441 1.00 88.75 105 THR A N 1
ATOM 784 C CA . THR A 1 105 ? -6.977 -9.416 2.653 1.00 88.75 105 THR A CA 1
ATOM 785 C C . THR A 1 105 ? -8.406 -8.928 2.438 1.00 88.75 105 THR A C 1
ATOM 787 O O . THR A 1 105 ? -8.813 -8.517 1.351 1.00 88.75 105 THR A O 1
ATOM 790 N N . ASN A 1 106 ? -9.168 -8.896 3.531 1.00 87.88 106 ASN A N 1
ATOM 791 C CA . ASN A 1 106 ? -10.478 -8.258 3.600 1.00 87.88 106 ASN A CA 1
ATOM 792 C C . ASN A 1 106 ? -10.430 -6.745 3.839 1.00 87.88 106 ASN A C 1
ATOM 794 O O . ASN A 1 106 ? -11.495 -6.113 3.874 1.00 87.88 106 ASN A O 1
ATOM 798 N N . LEU A 1 107 ? -9.245 -6.174 4.044 1.00 89.69 107 LEU A N 1
ATOM 799 C CA . LEU A 1 107 ? -9.062 -4.741 4.238 1.00 89.69 107 LEU A CA 1
ATOM 800 C C . LEU A 1 107 ? -9.245 -3.969 2.918 1.00 89.69 107 LEU A C 1
ATOM 802 O O . LEU A 1 107 ? -8.959 -4.496 1.841 1.00 89.69 107 LEU A O 1
ATOM 806 N N . PRO A 1 108 ? -9.725 -2.714 2.965 1.00 90.31 108 PRO A N 1
ATOM 807 C CA . PRO A 1 108 ? -9.766 -1.858 1.788 1.00 90.31 108 PRO A CA 1
ATOM 808 C C . PRO A 1 108 ? -8.346 -1.538 1.308 1.00 90.31 108 PRO A C 1
ATOM 810 O O . PRO A 1 108 ? -7.495 -1.094 2.085 1.00 90.31 108 PRO A O 1
ATOM 813 N N . VAL A 1 109 ? -8.114 -1.740 0.010 1.00 89.38 109 VAL A N 1
ATOM 814 C CA . VAL A 1 109 ? -6.828 -1.476 -0.649 1.00 89.38 109 VAL A CA 1
ATOM 815 C C . VAL A 1 109 ? -7.010 -0.381 -1.690 1.00 89.38 109 VAL A C 1
ATOM 817 O O . VAL A 1 109 ? -7.864 -0.491 -2.573 1.00 89.38 109 VAL A O 1
ATOM 820 N N . ILE A 1 110 ? -6.188 0.660 -1.581 1.00 89.44 110 ILE A N 1
ATOM 821 C CA . ILE A 1 110 ? -6.152 1.811 -2.478 1.00 89.44 110 ILE A CA 1
ATOM 822 C C . ILE A 1 110 ? -4.837 1.799 -3.249 1.00 89.44 110 ILE A C 1
ATOM 824 O O . ILE A 1 110 ? -3.762 1.882 -2.659 1.00 89.44 110 ILE A O 1
ATOM 828 N N . ASN A 1 111 ? -4.912 1.750 -4.575 1.00 86.75 111 ASN A N 1
ATOM 829 C CA . ASN A 1 111 ? -3.732 1.925 -5.417 1.00 86.75 111 ASN A CA 1
ATOM 830 C C . ASN A 1 111 ? -3.366 3.394 -5.567 1.00 86.75 111 ASN A C 1
ATOM 832 O O . ASN A 1 111 ? -4.186 4.198 -6.004 1.00 86.75 111 ASN A O 1
ATOM 836 N N . CYS A 1 112 ? -2.106 3.713 -5.295 1.00 86.31 112 CYS A N 1
ATOM 837 C CA . CYS A 1 112 ? -1.535 5.032 -5.511 1.00 86.31 112 CYS A CA 1
ATOM 838 C C . CYS A 1 112 ? -0.165 4.900 -6.201 1.00 86.31 112 CYS A C 1
ATOM 840 O O . CYS A 1 112 ? 0.878 5.025 -5.554 1.00 86.31 112 CYS A O 1
ATOM 842 N N . PRO A 1 113 ? -0.134 4.561 -7.504 1.00 83.50 113 PRO A N 1
ATOM 843 C CA . PRO A 1 113 ? 1.120 4.408 -8.227 1.00 83.50 113 PRO A CA 1
ATOM 844 C C . PRO A 1 113 ? 1.845 5.765 -8.361 1.00 83.50 113 PRO A C 1
ATOM 846 O O . PRO A 1 113 ? 1.211 6.760 -8.725 1.00 83.50 113 PRO A O 1
ATOM 849 N N . PRO A 1 114 ? 3.169 5.827 -8.123 1.00 81.12 114 PRO A N 1
ATOM 850 C CA . PRO A 1 114 ? 3.979 6.999 -8.425 1.00 81.12 114 PRO A CA 1
ATOM 851 C C . PRO A 1 114 ? 4.163 7.082 -9.945 1.00 81.12 114 PRO A C 1
ATOM 853 O O . PRO A 1 114 ? 4.992 6.389 -10.539 1.00 81.12 114 PRO A O 1
ATOM 856 N N . LEU A 1 115 ? 3.325 7.885 -10.593 1.00 72.81 115 LEU A N 1
ATOM 857 C CA . LEU A 1 115 ? 3.274 7.991 -12.047 1.00 72.81 115 LEU A CA 1
ATOM 858 C C . LEU A 1 115 ? 4.124 9.166 -12.536 1.00 72.81 115 LEU A C 1
ATOM 860 O O . LEU A 1 115 ? 4.032 10.277 -12.021 1.00 72.81 115 LEU A O 1
ATOM 864 N N . ASN A 1 116 ? 4.917 8.918 -13.578 1.00 70.25 116 ASN A N 1
ATOM 865 C CA . ASN A 1 116 ? 5.648 9.952 -14.307 1.00 70.25 116 ASN A CA 1
ATOM 866 C C . ASN A 1 116 ? 4.900 10.287 -15.599 1.00 70.25 116 ASN A C 1
ATOM 868 O O . ASN A 1 116 ? 4.398 9.378 -16.260 1.00 70.25 116 ASN A O 1
ATOM 872 N N . ALA A 1 117 ? 4.884 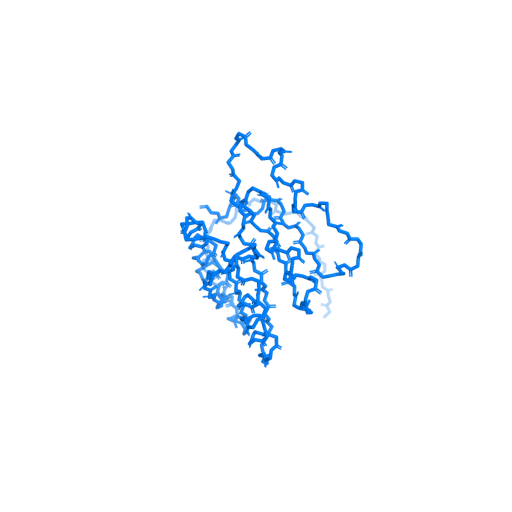11.567 -15.990 1.00 63.31 117 ALA A N 1
ATOM 873 C CA . ALA A 1 117 ? 4.126 12.088 -17.138 1.00 63.31 117 ALA A CA 1
ATOM 874 C C . ALA A 1 117 ? 4.345 11.314 -18.455 1.00 63.31 117 ALA A C 1
ATOM 876 O O . ALA A 1 117 ? 3.439 11.221 -19.277 1.00 63.31 117 ALA A O 1
ATOM 877 N N . THR A 1 118 ? 5.521 10.714 -18.641 1.00 63.91 118 THR A N 1
ATOM 878 C CA . THR A 1 118 ? 5.869 9.934 -19.836 1.00 63.91 118 THR A CA 1
ATOM 879 C C . THR A 1 118 ? 5.230 8.545 -19.885 1.00 63.91 118 THR A C 1
ATOM 881 O O . THR A 1 118 ? 5.024 8.019 -20.974 1.00 63.91 118 THR A O 1
ATOM 884 N N . ASN A 1 119 ? 4.908 7.941 -18.735 1.00 64.06 119 ASN A N 1
ATOM 885 C CA . ASN A 1 119 ? 4.509 6.528 -18.649 1.00 64.06 119 ASN A CA 1
ATOM 886 C C . ASN A 1 119 ? 3.097 6.322 -18.077 1.00 64.06 119 ASN A C 1
ATOM 888 O O . ASN A 1 119 ? 2.635 5.183 -18.006 1.00 64.06 119 ASN A O 1
ATOM 892 N N . VAL A 1 120 ? 2.391 7.405 -17.718 1.00 68.75 120 VAL A N 1
ATOM 893 C CA . VAL A 1 120 ? 1.038 7.370 -17.124 1.00 68.75 120 VAL A CA 1
ATOM 894 C C . VAL A 1 120 ? 0.097 6.461 -17.911 1.00 68.75 120 VAL A C 1
ATOM 896 O O . VAL A 1 120 ? -0.542 5.589 -17.333 1.00 68.75 120 VAL A O 1
ATOM 899 N N . ASN A 1 121 ? 0.057 6.625 -19.235 1.00 70.75 121 ASN A N 1
ATOM 900 C CA . ASN A 1 121 ? -0.886 5.921 -20.105 1.00 70.75 121 ASN A CA 1
ATOM 901 C C . ASN A 1 121 ? -0.658 4.407 -20.188 1.00 70.75 121 ASN A C 1
ATOM 903 O O . ASN A 1 121 ? -1.578 3.698 -20.575 1.00 70.75 121 ASN A O 1
ATOM 907 N N . MET A 1 122 ? 0.535 3.908 -19.857 1.00 73.50 122 MET A N 1
ATOM 908 C CA . MET A 1 122 ? 0.831 2.470 -19.861 1.00 73.50 122 MET A CA 1
ATOM 909 C C . MET A 1 122 ? 0.742 1.885 -18.453 1.00 73.50 122 MET A C 1
ATOM 911 O O . MET A 1 122 ? 0.084 0.866 -18.246 1.00 73.50 122 MET A O 1
ATOM 915 N N . ASP A 1 123 ? 1.345 2.559 -17.476 1.00 74.62 123 ASP A N 1
ATOM 916 C CA . ASP A 1 123 ? 1.479 2.037 -16.116 1.00 74.62 123 ASP A CA 1
ATOM 917 C C . ASP A 1 123 ? 0.136 2.031 -15.363 1.00 74.62 123 ASP A C 1
ATOM 919 O O . ASP A 1 123 ? -0.107 1.150 -14.533 1.00 74.62 123 ASP A O 1
ATOM 923 N N . ILE A 1 124 ? -0.783 2.952 -15.691 1.00 76.31 124 ILE A N 1
ATOM 924 C CA . ILE A 1 124 ? -2.088 3.056 -15.020 1.00 76.31 124 ILE A CA 1
ATOM 925 C C . ILE A 1 124 ? -2.965 1.814 -15.215 1.00 76.31 124 ILE A C 1
ATOM 927 O O . ILE A 1 124 ? -3.698 1.416 -14.304 1.00 76.31 124 ILE A O 1
ATOM 931 N N . TRP A 1 125 ? -2.857 1.156 -16.372 1.00 76.62 125 TRP A N 1
ATOM 932 C CA . TRP A 1 125 ? -3.673 -0.014 -16.692 1.00 76.62 125 TRP A CA 1
ATOM 933 C C . TRP A 1 125 ? -3.400 -1.188 -15.762 1.00 76.62 125 TRP A C 1
ATOM 935 O O . TRP A 1 125 ? -4.325 -1.935 -15.462 1.00 76.62 125 TRP A O 1
ATOM 945 N N . SER A 1 126 ? -2.174 -1.307 -15.243 1.00 70.38 126 SER A N 1
ATOM 946 C CA . SER A 1 126 ? -1.818 -2.352 -14.274 1.00 70.38 126 SER A CA 1
ATOM 947 C C . SER A 1 126 ? -2.572 -2.224 -12.946 1.00 70.38 126 SER A C 1
ATOM 949 O O . SER A 1 126 ? -2.777 -3.214 -12.254 1.00 70.38 126 SER A O 1
ATOM 951 N N . SER A 1 127 ? -3.021 -1.011 -12.608 1.00 74.06 127 SER A N 1
ATOM 952 C CA . SER A 1 127 ? -3.842 -0.754 -11.421 1.00 74.06 127 SER A CA 1
ATOM 953 C C . SER A 1 127 ? -5.342 -0.851 -11.732 1.00 74.06 127 SER A C 1
ATOM 955 O O . SER A 1 127 ? -6.120 -1.277 -10.885 1.00 74.06 127 SER A O 1
ATOM 957 N N . LEU A 1 128 ? -5.763 -0.494 -12.951 1.00 75.19 128 LEU A N 1
ATOM 958 C CA . LEU A 1 128 ? -7.171 -0.494 -13.375 1.00 75.19 128 LEU A CA 1
ATOM 959 C C . LEU A 1 128 ? -7.721 -1.869 -13.748 1.00 75.19 128 LEU A C 1
ATOM 961 O O . LEU A 1 128 ? -8.809 -2.238 -13.308 1.00 75.19 128 LEU A O 1
ATOM 965 N N . ASN A 1 129 ? -6.987 -2.604 -14.581 1.00 76.44 129 ASN A N 1
ATOM 966 C CA . ASN A 1 129 ? -7.455 -3.839 -15.202 1.00 76.44 129 ASN A CA 1
ATOM 967 C C . ASN A 1 129 ? -7.110 -5.041 -14.323 1.00 76.44 129 ASN A C 1
ATOM 969 O O . ASN A 1 129 ? -6.216 -5.827 -14.634 1.00 76.44 129 ASN A O 1
ATOM 973 N N . VAL A 1 130 ? -7.831 -5.177 -13.213 1.00 76.00 130 VAL A N 1
ATOM 974 C CA . VAL A 1 130 ? -7.710 -6.323 -12.303 1.00 76.00 130 VAL A CA 1
ATOM 975 C C . VAL A 1 130 ? -8.806 -7.366 -12.559 1.00 76.00 130 VAL A C 1
ATOM 977 O O . VAL A 1 130 ? -9.919 -7.001 -12.948 1.00 76.00 130 VAL A O 1
ATOM 980 N N . PRO A 1 131 ? -8.528 -8.668 -12.349 1.00 73.19 131 PRO A N 1
ATOM 981 C CA . PRO A 1 131 ? -9.524 -9.720 -12.532 1.00 73.19 131 PRO A CA 1
ATOM 982 C C . PRO A 1 131 ? -10.720 -9.552 -11.580 1.00 73.19 131 PRO A C 1
ATOM 984 O O . PRO A 1 131 ? -10.596 -9.056 -10.457 1.00 73.19 131 PRO A O 1
ATOM 987 N N . SER A 1 132 ? -11.896 -9.992 -12.033 1.00 67.06 132 SER A N 1
ATOM 988 C CA . SER A 1 132 ? -13.138 -9.951 -11.255 1.00 67.06 132 SER A CA 1
ATOM 989 C C . SER A 1 132 ? -13.045 -10.820 -9.996 1.00 67.06 132 SER A C 1
ATOM 991 O O . SER A 1 132 ? -12.615 -11.967 -10.077 1.00 67.06 132 SER A O 1
ATOM 993 N N . GLY A 1 133 ? -13.506 -10.305 -8.853 1.00 61.59 133 GLY A N 1
ATOM 994 C CA . GLY A 1 133 ? -13.527 -11.034 -7.573 1.00 61.59 133 GLY A CA 1
ATOM 995 C C . GLY A 1 133 ? -13.098 -10.184 -6.377 1.00 61.59 133 GLY A C 1
ATOM 996 O O . GLY A 1 133 ? -13.580 -10.391 -5.265 1.00 61.59 133 GLY A O 1
ATOM 997 N N . ASN A 1 134 ? -12.293 -9.148 -6.618 1.00 58.38 134 ASN A N 1
ATOM 998 C CA . ASN A 1 134 ? -11.783 -8.254 -5.577 1.00 58.38 134 ASN A CA 1
ATOM 999 C C . ASN A 1 134 ? -12.810 -7.158 -5.236 1.00 58.38 134 ASN A C 1
ATOM 1001 O O . ASN A 1 134 ? -12.689 -6.009 -5.653 1.00 58.38 134 ASN A O 1
ATOM 1005 N N . LYS A 1 135 ? -13.856 -7.511 -4.477 1.00 50.75 135 LYS A N 1
ATOM 1006 C CA . LYS A 1 135 ? -14.995 -6.619 -4.145 1.00 50.75 135 LYS A CA 1
ATOM 1007 C C . LYS A 1 135 ? -14.632 -5.381 -3.305 1.00 50.75 135 LYS A C 1
ATOM 1009 O O . LYS A 1 135 ? -15.470 -4.501 -3.146 1.00 50.75 135 LYS A O 1
ATOM 1014 N N . LYS A 1 136 ? -13.418 -5.321 -2.749 1.00 60.16 136 LYS A N 1
ATOM 1015 C CA . LYS A 1 136 ? -12.928 -4.245 -1.863 1.00 60.16 136 LYS A CA 1
ATOM 1016 C C . LYS A 1 136 ? -11.753 -3.463 -2.461 1.00 60.16 136 LYS A C 1
ATOM 1018 O O . LYS A 1 136 ? -11.022 -2.778 -1.748 1.00 60.16 136 LYS A O 1
ATOM 1023 N N . TYR A 1 137 ? -11.573 -3.590 -3.773 1.00 58.59 137 TYR A N 1
ATOM 1024 C CA . TYR A 1 137 ? -10.533 -2.910 -4.524 1.00 58.59 137 TYR A CA 1
ATOM 1025 C C . TYR A 1 137 ? -10.984 -1.510 -4.920 1.00 58.59 137 TYR A C 1
ATOM 1027 O O . TYR A 1 137 ? -11.906 -1.363 -5.723 1.00 58.59 137 TYR A O 1
ATOM 1035 N N . PHE A 1 138 ? -10.338 -0.483 -4.370 1.00 59.06 138 PHE A N 1
ATOM 1036 C CA . PHE A 1 138 ? -10.613 0.900 -4.740 1.00 59.06 138 PHE A CA 1
ATOM 1037 C C . PHE A 1 138 ? -9.449 1.460 -5.553 1.00 59.06 138 PHE A C 1
ATOM 1039 O O . PHE A 1 138 ? -8.334 1.641 -5.069 1.00 59.06 138 PHE A O 1
ATOM 1046 N N . ASN A 1 139 ? -9.722 1.774 -6.814 1.00 53.44 139 ASN A N 1
ATOM 1047 C CA . ASN A 1 139 ? -8.790 2.508 -7.655 1.00 53.44 139 ASN A CA 1
ATOM 1048 C C . ASN A 1 139 ? -9.032 4.009 -7.470 1.00 53.44 139 ASN A C 1
ATOM 1050 O O . ASN A 1 139 ? -9.926 4.573 -8.096 1.00 53.44 139 ASN A O 1
ATOM 1054 N N . ILE A 1 140 ? -8.239 4.665 -6.616 1.00 53.03 140 ILE A N 1
ATOM 1055 C CA . ILE A 1 140 ? -8.176 6.132 -6.591 1.00 53.03 140 ILE A CA 1
ATOM 1056 C C . ILE A 1 140 ? -7.075 6.551 -7.549 1.00 53.03 140 ILE A C 1
ATOM 1058 O O . ILE A 1 140 ? -5.896 6.625 -7.213 1.00 53.03 140 ILE A O 1
ATOM 1062 N N . ILE A 1 141 ? -7.481 6.808 -8.784 1.00 50.62 141 ILE A N 1
ATOM 1063 C CA . ILE A 1 141 ? -6.571 7.236 -9.832 1.00 50.62 141 ILE A CA 1
ATOM 1064 C C . ILE A 1 141 ? -6.581 8.747 -9.884 1.00 50.62 141 ILE A C 1
ATOM 1066 O O . ILE A 1 141 ? -7.590 9.366 -10.210 1.00 50.62 141 ILE A O 1
ATOM 1070 N N . TYR A 1 142 ? -5.407 9.306 -9.596 1.00 45.88 142 TYR A N 1
ATOM 1071 C CA . TYR A 1 142 ? -4.962 10.642 -9.985 1.00 45.88 142 TYR A CA 1
ATOM 1072 C C . TYR A 1 142 ? -5.658 11.845 -9.326 1.00 45.88 142 TYR A C 1
ATOM 1074 O O . TYR A 1 142 ? -4.969 12.775 -8.908 1.00 45.88 142 TYR A O 1
ATOM 1082 N N . LEU A 1 143 ? -6.985 11.860 -9.188 1.00 37.56 143 LEU A N 1
ATOM 1083 C CA . LEU A 1 143 ? -7.715 13.114 -8.971 1.00 37.56 143 LEU A CA 1
ATOM 1084 C C . LEU A 1 143 ? -7.513 13.733 -7.577 1.00 37.56 143 LEU A C 1
ATOM 1086 O O . LEU A 1 143 ? -7.560 14.949 -7.442 1.00 37.56 143 LEU A O 1
ATOM 1090 N N . TYR A 1 144 ? -7.203 12.920 -6.564 1.00 40.84 144 TYR A N 1
ATOM 1091 C CA . TYR A 1 144 ? -6.911 13.396 -5.205 1.00 40.84 144 TYR A CA 1
ATOM 1092 C C . TYR A 1 144 ? -5.427 13.396 -4.847 1.00 40.84 144 TYR A C 1
ATOM 1094 O O . TYR A 1 144 ? -5.091 13.847 -3.768 1.00 40.84 144 TYR A O 1
ATOM 1102 N N . CYS A 1 145 ? -4.523 12.908 -5.699 1.00 40.22 145 CYS A N 1
ATOM 1103 C CA . CYS A 1 145 ? -3.101 12.836 -5.338 1.00 40.22 145 CYS A CA 1
ATOM 1104 C C . CYS A 1 145 ? -2.311 14.083 -5.773 1.00 40.22 145 CYS A C 1
ATOM 1106 O O . CYS A 1 145 ? -1.284 14.385 -5.186 1.00 40.22 145 CYS A O 1
ATOM 1108 N N . ILE A 1 146 ? -2.799 14.836 -6.769 1.00 40.25 146 ILE A N 1
ATOM 1109 C CA . ILE A 1 146 ? -2.121 16.042 -7.290 1.00 40.25 146 ILE A CA 1
ATOM 1110 C C . ILE A 1 146 ? -2.621 17.339 -6.636 1.00 40.25 146 ILE A C 1
ATOM 1112 O O . ILE A 1 146 ? -1.869 18.295 -6.548 1.00 40.25 146 ILE A O 1
ATOM 1116 N N . HIS A 1 147 ? -3.878 17.403 -6.185 1.00 38.16 147 HIS A N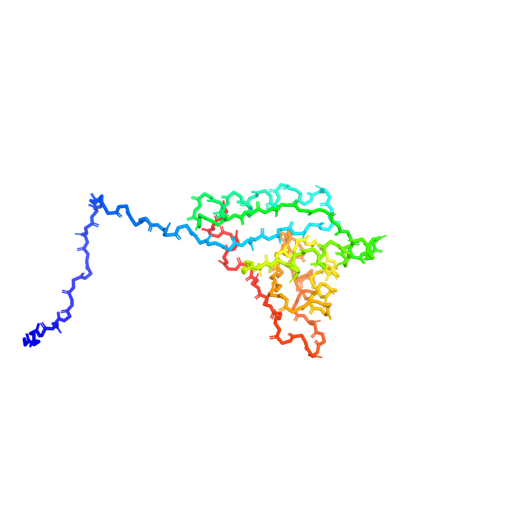 1
ATOM 1117 C CA . HIS A 1 147 ? -4.438 18.624 -5.569 1.00 38.16 147 HIS A CA 1
ATOM 1118 C C . HIS A 1 147 ? -4.245 18.703 -4.048 1.00 38.16 147 HIS A C 1
ATOM 1120 O O . HIS A 1 147 ? -4.721 19.629 -3.398 1.00 38.16 147 HIS A O 1
ATOM 1126 N N . VAL A 1 148 ? -3.598 17.692 -3.481 1.00 38.34 148 VAL A N 1
ATOM 1127 C CA . VAL A 1 148 ? -3.566 17.406 -2.046 1.00 38.34 148 VAL A CA 1
ATOM 1128 C C . VAL A 1 148 ? -2.127 17.198 -1.543 1.00 38.34 148 VAL A C 1
ATOM 1130 O O . VAL A 1 148 ? -1.863 17.301 -0.347 1.00 38.34 148 VAL A O 1
ATOM 1133 N N . ILE A 1 149 ? -1.194 16.956 -2.468 1.00 37.81 149 ILE A N 1
ATOM 1134 C CA . ILE A 1 149 ? 0.263 16.948 -2.282 1.00 37.81 149 ILE A CA 1
ATOM 1135 C C . ILE A 1 149 ? 0.814 18.235 -2.888 1.00 37.81 149 ILE A C 1
ATOM 1137 O O . ILE A 1 149 ? 1.752 18.804 -2.288 1.00 37.81 149 ILE A O 1
#

Organism: Schizaphis graminum (NCBI:txid13262)

Foldseek 3Di:
DDDDDDDDDPDDDPDDDDPPPLPQAQEEEEEEEQDPVCVVVSVLVCCLCCPVNVYHYHYHYHHCVPHVVVLLVVVVVVLPDPHQYEYEYEAWAQPPPQLSSLVRDPHAYEYDYPDDPVCCVPGLCNLVDHDPDSPRYDYPPDPCSVVRD

Radius of gyration: 18.83 Å; chains: 1; bounding box: 54×51×37 Å

pLDDT: mean 74.32, std 21.44, range [26.98, 95.94]

Secondary structure (DSSP, 8-state):
----------S----------------EEEEEESSGGGHHHHHHHHHHHHHTS--EEEEEE--TTT-HHHHHHHHHHHHT-SS-EEEEEE--SS--HHHHHHHH-SS-EEE-----TTTHHHHTHHHH-PPTT-TTEE---STTTSS--